Protein AF-A0A5A7NQA5-F1 (afdb_monomer)

Solvent-accessible surface area (backbone atoms only — not comparable to full-atom values): 8535 Å² total; per-residue (Å²): 133,88,68,61,16,37,45,73,34,22,63,28,84,66,29,17,34,37,56,76,44,41,38,14,33,88,48,34,34,35,33,68,59,97,91,47,37,21,40,68,62,65,45,71,74,92,52,84,53,64,43,99,84,46,78,15,24,35,69,30,24,67,44,82,50,26,66,42,39,56,94,42,30,29,64,38,88,53,33,39,33,22,69,61,96,47,72,38,13,37,72,60,63,44,77,63,74,80,89,87,82,81,76,69,81,75,85,86,80,81,89,79,95,78,93,77,90,77,85,80,83,87,83,84,85,82,92,76,87,76,84,82,82,78,90,78,136

Radius of gyration: 23.83 Å; Cα contacts (8 Å, |Δi|>4): 244; chains: 1; bounding box: 73×60×42 Å

pLDDT: mean 81.32, std 20.13, range [37.34, 98.5]

Mean predicted aligned error: 13.7 Å

Sequence (137 aa):
MTATASVSDCTVTNCSFNDHSHCGAAGITIGGGEDHASCATFIDTGTHGGLPKVLATVGACQRSECVHNNDLMCGAPEVHVGPGADNADCLTYKHGGGETGGQAAGMAGGGNSELAGAHVPEETGGLAGGPVGEPTD

Secondary structure (DSSP, 8-state):
--PPPEEEEE--TT-TTEETTEE--S-EEEEEETTEEEETT----SS--S-TT---BEEEE--TTBTTEETTEE--SEEEEE-SSSSSEETT--BSS-S-----------------------------PPPPPPP--

Organism: NCBI:txid1682741

Foldseek 3Di:
DQD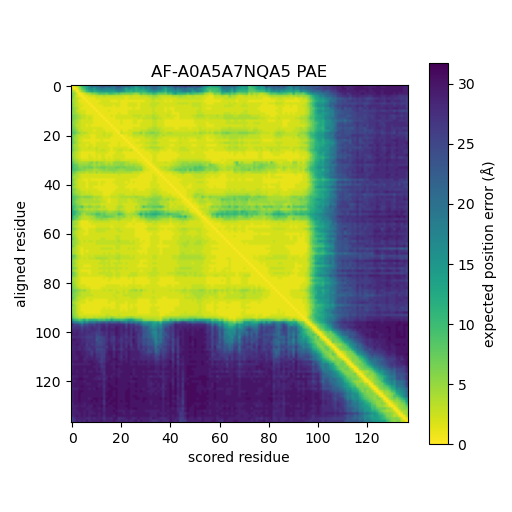FAWAPFACQPQFLQDDRTARQAQEWEWDDDLLFIFTPNGDGPVHHDHDPDDGYGHPFYPNPQWPQDDPRGGRDNYWYWQDDPHSTTGPNTDGNDDDDPPPPPDPPDDDDDDDDDDDDDDDDDDDDDDDDDDDDD

Structure (mmCIF, N/CA/C/O backbone):
data_AF-A0A5A7NQA5-F1
#
_entry.id   AF-A0A5A7NQA5-F1
#
loop_
_atom_site.group_PDB
_atom_site.id
_atom_site.type_symbol
_atom_site.label_atom_id
_atom_site.label_alt_id
_atom_site.label_comp_id
_atom_site.label_asym_id
_atom_site.label_entity_id
_atom_site.label_seq_id
_atom_site.pdbx_PDB_ins_code
_atom_site.Cartn_x
_atom_site.Cartn_y
_atom_site.Cartn_z
_atom_site.occupancy
_atom_site.B_iso_or_equiv
_atom_site.auth_seq_id
_atom_site.auth_comp_id
_atom_site.auth_asym_id
_atom_site.auth_atom_id
_atom_site.pdbx_PDB_model_num
ATOM 1 N N . MET A 1 1 ? -22.858 -2.902 6.574 1.00 44.22 1 MET A N 1
ATOM 2 C CA . MET A 1 1 ? -21.915 -3.575 5.659 1.00 44.22 1 MET A CA 1
ATOM 3 C C . MET A 1 1 ? -20.681 -2.706 5.616 1.00 44.22 1 MET A C 1
ATOM 5 O O . MET A 1 1 ? -20.806 -1.557 5.213 1.00 44.22 1 MET A O 1
ATOM 9 N N . THR A 1 2 ? -19.548 -3.186 6.113 1.00 57.25 2 THR A N 1
ATOM 10 C CA . THR A 1 2 ? -18.291 -2.439 6.014 1.00 57.25 2 THR A CA 1
ATOM 11 C C . THR A 1 2 ? -17.765 -2.656 4.601 1.00 57.25 2 THR A C 1
ATOM 13 O O . THR A 1 2 ? -17.435 -3.782 4.235 1.00 57.25 2 THR A O 1
ATOM 16 N N . ALA A 1 3 ? -17.804 -1.617 3.769 1.00 71.50 3 ALA A N 1
ATOM 17 C CA . ALA A 1 3 ? -17.195 -1.664 2.448 1.00 71.50 3 ALA A CA 1
ATOM 18 C C . ALA A 1 3 ? -15.668 -1.669 2.619 1.00 71.50 3 ALA A C 1
ATOM 20 O O . ALA A 1 3 ? -15.139 -0.902 3.419 1.00 71.50 3 ALA A O 1
ATOM 21 N N . THR A 1 4 ? -14.971 -2.551 1.905 1.00 81.75 4 THR A N 1
ATOM 22 C CA . THR A 1 4 ? -13.501 -2.563 1.859 1.00 81.75 4 THR A CA 1
ATOM 23 C C . THR A 1 4 ? -12.991 -1.263 1.240 1.00 81.75 4 THR A C 1
ATOM 25 O O . THR A 1 4 ? -13.516 -0.858 0.201 1.00 81.75 4 THR A O 1
ATOM 28 N N . ALA A 1 5 ? -11.970 -0.639 1.835 1.00 94.12 5 ALA A N 1
ATOM 29 C CA . ALA A 1 5 ? -11.374 0.594 1.315 1.00 94.12 5 ALA A CA 1
ATOM 30 C C . ALA A 1 5 ? -10.849 0.414 -0.119 1.00 94.12 5 ALA A C 1
ATOM 32 O O . ALA A 1 5 ? -10.126 -0.545 -0.393 1.00 94.12 5 ALA A O 1
ATOM 33 N N . SER A 1 6 ? -11.191 1.325 -1.030 1.00 95.75 6 SER A N 1
ATOM 34 C CA . SER A 1 6 ? -10.666 1.330 -2.399 1.00 95.75 6 SER A CA 1
ATOM 35 C C . SER A 1 6 ? -9.250 1.889 -2.455 1.00 95.75 6 SER A C 1
ATOM 37 O O . SER A 1 6 ? -8.921 2.837 -1.742 1.00 95.75 6 SER A O 1
ATOM 39 N N . VAL A 1 7 ? -8.431 1.332 -3.341 1.00 97.19 7 VAL A N 1
ATOM 40 C CA . VAL A 1 7 ? -7.131 1.896 -3.707 1.00 97.19 7 VAL A CA 1
ATOM 41 C C . VAL A 1 7 ? -7.376 2.964 -4.769 1.00 97.19 7 VAL A C 1
ATOM 43 O O . VAL A 1 7 ? -7.751 2.632 -5.893 1.00 97.19 7 VAL A O 1
ATOM 46 N N . SER A 1 8 ? -7.213 4.234 -4.403 1.00 97.12 8 SER A N 1
ATOM 47 C CA . SER A 1 8 ? -7.418 5.367 -5.313 1.00 97.12 8 SER A CA 1
ATOM 48 C C . SER A 1 8 ? -6.309 5.447 -6.355 1.00 97.12 8 SER A C 1
ATOM 50 O O . SER A 1 8 ? -6.593 5.613 -7.542 1.00 97.12 8 SER A O 1
ATOM 52 N N . ASP A 1 9 ? -5.059 5.256 -5.931 1.00 97.06 9 ASP A N 1
ATOM 53 C CA . ASP A 1 9 ? -3.909 5.207 -6.827 1.00 97.06 9 ASP A CA 1
ATOM 54 C C . ASP A 1 9 ? -2.770 4.339 -6.282 1.00 97.06 9 ASP A C 1
ATOM 56 O O . ASP A 1 9 ? -2.652 4.076 -5.083 1.00 97.06 9 ASP A O 1
ATOM 60 N N . CYS A 1 10 ? -1.945 3.868 -7.216 1.00 97.50 10 CYS A N 1
ATOM 61 C CA . CYS A 1 10 ? -0.670 3.220 -6.957 1.00 97.50 10 CYS A CA 1
ATOM 62 C C . CYS A 1 10 ? 0.391 3.837 -7.873 1.00 97.50 10 CYS A C 1
ATOM 64 O O . CYS A 1 10 ? 0.374 3.622 -9.078 1.00 97.50 10 CYS A O 1
ATOM 66 N N . THR A 1 11 ? 1.326 4.609 -7.326 1.00 97.75 11 THR A N 1
ATOM 67 C CA . THR A 1 11 ? 2.356 5.326 -8.108 1.00 97.75 11 THR A CA 1
ATOM 68 C C . THR A 1 11 ? 3.643 4.518 -8.326 1.00 97.75 11 THR A C 1
ATOM 70 O O . THR A 1 11 ? 4.629 5.027 -8.858 1.00 97.75 11 THR A O 1
ATOM 73 N N . VAL A 1 12 ? 3.643 3.241 -7.938 1.00 97.25 12 VAL A N 1
ATOM 74 C CA . VAL A 1 12 ? 4.798 2.336 -8.028 1.00 97.25 12 VAL A CA 1
ATOM 75 C C . VAL A 1 12 ? 4.983 1.848 -9.463 1.00 97.25 12 VAL A C 1
ATOM 77 O O . VAL A 1 12 ? 4.124 1.157 -10.010 1.00 97.25 12 VAL A O 1
ATOM 80 N N . THR A 1 13 ? 6.118 2.161 -10.080 1.00 94.44 13 THR A N 1
ATOM 81 C CA . THR A 1 13 ? 6.335 1.926 -11.518 1.00 94.44 13 THR A CA 1
ATOM 82 C C . THR A 1 13 ? 6.720 0.492 -11.876 1.00 94.44 13 THR A C 1
ATOM 84 O O . THR A 1 13 ? 6.451 0.063 -12.993 1.00 94.44 13 THR A O 1
ATOM 87 N N . ASN A 1 14 ? 7.316 -0.266 -10.954 1.00 95.38 14 ASN A N 1
ATOM 88 C CA . ASN A 1 14 ? 7.753 -1.650 -11.181 1.00 95.38 14 ASN A CA 1
ATOM 89 C C . ASN A 1 14 ? 6.793 -2.710 -10.606 1.00 95.38 14 ASN A C 1
ATOM 91 O O . ASN A 1 14 ? 7.111 -3.896 -10.566 1.00 95.38 14 ASN A O 1
ATOM 95 N N . CYS A 1 15 ? 5.598 -2.314 -10.163 1.00 97.56 15 CYS A N 1
ATOM 96 C CA . CYS A 1 15 ? 4.596 -3.260 -9.681 1.00 97.56 15 CYS A CA 1
ATOM 97 C C . CYS A 1 15 ? 3.843 -3.893 -10.859 1.00 97.56 15 CYS A C 1
ATOM 99 O O . CYS A 1 15 ? 3.182 -3.207 -11.631 1.00 97.56 15 CYS A O 1
ATOM 101 N N . SER A 1 16 ? 3.863 -5.220 -10.959 1.00 97.06 16 SER A N 1
ATOM 102 C CA . SER A 1 16 ? 3.226 -5.974 -12.049 1.00 97.06 16 SER A CA 1
ATOM 103 C C . SER A 1 16 ? 1.697 -5.877 -12.046 1.00 97.06 16 SER A C 1
ATOM 105 O O . SER A 1 16 ? 1.073 -6.083 -13.081 1.00 97.06 16 SER A O 1
ATOM 107 N N . PHE A 1 17 ? 1.077 -5.561 -10.905 1.00 97.12 17 PHE A N 1
ATOM 108 C CA . PHE A 1 17 ? -0.362 -5.278 -10.827 1.00 97.12 17 PHE A CA 1
ATOM 109 C C . PHE A 1 17 ? -0.713 -3.827 -11.154 1.00 97.12 17 PHE A C 1
ATOM 111 O O . PHE A 1 17 ? -1.897 -3.500 -11.201 1.00 97.12 17 PHE A O 1
ATOM 118 N N . ASN A 1 18 ? 0.275 -2.948 -11.305 1.00 95.19 18 ASN A N 1
ATOM 119 C CA . ASN A 1 18 ? 0.033 -1.542 -11.555 1.00 95.19 18 ASN A CA 1
ATOM 120 C C . ASN A 1 18 ? 0.057 -1.248 -13.058 1.00 95.19 18 ASN A C 1
ATOM 122 O O . ASN A 1 18 ? 0.992 -1.621 -13.767 1.00 95.19 18 ASN A O 1
ATOM 126 N N . ASP A 1 19 ? -0.975 -0.555 -13.524 1.00 93.06 19 ASP A N 1
ATOM 127 C CA . ASP A 1 19 ? -1.033 0.036 -14.852 1.00 93.06 19 ASP A CA 1
ATOM 128 C C . ASP A 1 19 ? -1.049 1.560 -14.699 1.00 93.06 19 ASP A C 1
ATOM 130 O O . ASP A 1 19 ? -2.053 2.154 -14.301 1.00 93.06 19 ASP A O 1
ATOM 134 N N . HIS A 1 20 ? 0.096 2.189 -14.975 1.00 90.69 20 HIS A N 1
ATOM 135 C CA . HIS A 1 20 ? 0.363 3.612 -14.745 1.00 90.69 20 HIS A CA 1
ATOM 136 C C . HIS A 1 20 ? 0.169 4.037 -13.277 1.00 90.69 20 HIS A C 1
ATOM 138 O O . HIS A 1 20 ? 1.121 4.018 -12.502 1.00 90.69 20 HIS A O 1
ATOM 144 N N . SER A 1 21 ? -1.047 4.429 -12.896 1.00 93.38 21 SER A N 1
ATOM 145 C CA . SER A 1 21 ? -1.421 4.823 -11.531 1.00 93.38 21 SER A CA 1
ATOM 146 C C . SER A 1 21 ? -2.574 3.992 -10.962 1.00 93.38 21 SER A C 1
ATOM 148 O O . SER A 1 21 ? -3.099 4.310 -9.896 1.00 93.38 21 SER A O 1
ATOM 150 N N . HIS A 1 22 ? -3.011 2.959 -11.683 1.00 94.31 22 HIS A N 1
ATOM 151 C CA . HIS A 1 22 ? -4.170 2.147 -11.347 1.00 94.31 22 HIS A CA 1
ATOM 152 C C . HIS A 1 22 ? -3.747 0.734 -10.951 1.00 94.31 22 HIS A C 1
ATOM 154 O O . HIS A 1 22 ? -3.219 -0.034 -11.756 1.00 94.31 22 HIS A O 1
ATOM 160 N N . CYS A 1 23 ? -4.041 0.358 -9.707 1.00 96.69 23 CYS A N 1
ATOM 161 C CA . CYS A 1 23 ? -3.823 -1.005 -9.245 1.00 96.69 23 CYS A CA 1
ATOM 162 C C . CYS A 1 23 ? -4.929 -1.933 -9.778 1.00 96.69 23 CYS A C 1
ATOM 164 O O . CYS A 1 23 ? -6.093 -1.799 -9.405 1.00 96.69 23 CYS A O 1
ATOM 166 N N . GLY A 1 24 ? -4.552 -2.894 -10.622 1.00 95.81 24 GLY A N 1
ATOM 167 C CA . GLY A 1 24 ? -5.428 -3.918 -11.200 1.00 95.81 24 GLY A CA 1
ATOM 168 C C . GLY A 1 24 ? -5.520 -5.211 -10.381 1.00 95.81 24 GLY A C 1
ATOM 169 O O . GLY A 1 24 ? -6.022 -6.222 -10.876 1.00 95.81 24 GLY A O 1
ATOM 170 N N . ALA A 1 25 ? -5.014 -5.234 -9.145 1.00 96.06 25 ALA A N 1
ATOM 171 C CA . ALA A 1 25 ? -5.200 -6.375 -8.252 1.00 96.06 25 ALA A CA 1
ATOM 172 C C . ALA A 1 25 ? -6.684 -6.520 -7.862 1.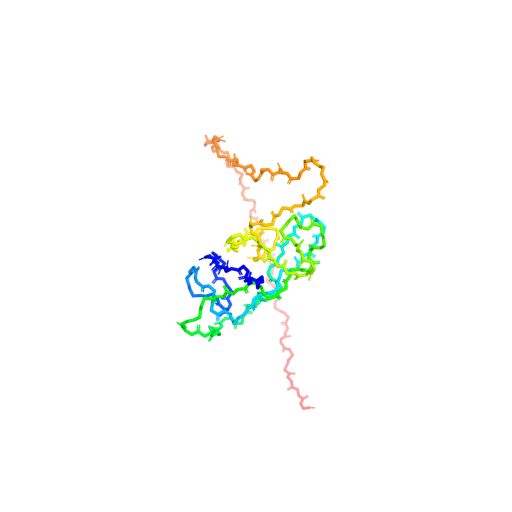00 96.06 25 ALA A C 1
ATOM 174 O O . ALA A 1 25 ? -7.383 -5.532 -7.654 1.00 96.06 25 ALA A O 1
ATOM 175 N N . ALA A 1 26 ? -7.172 -7.756 -7.707 1.00 93.69 26 ALA A N 1
ATOM 176 C CA . ALA A 1 26 ? -8.539 -7.996 -7.223 1.00 93.69 26 ALA A CA 1
ATOM 177 C C . ALA A 1 26 ? -8.740 -7.517 -5.771 1.00 93.69 26 ALA A C 1
ATOM 179 O O . ALA A 1 26 ? -9.844 -7.158 -5.375 1.00 93.69 26 ALA A O 1
ATOM 180 N N . GLY A 1 27 ? -7.656 -7.508 -4.996 1.00 95.31 27 GLY A N 1
ATOM 181 C CA . GLY A 1 27 ? -7.558 -6.927 -3.669 1.00 95.31 27 GLY A CA 1
ATOM 182 C C . GLY A 1 27 ? -6.105 -6.959 -3.202 1.00 95.31 27 GLY A C 1
ATOM 183 O O . GLY A 1 27 ? -5.351 -7.851 -3.597 1.00 95.31 27 GLY A O 1
ATOM 184 N N . ILE A 1 28 ? -5.709 -5.987 -2.386 1.00 97.94 28 ILE A N 1
ATOM 185 C CA . ILE A 1 28 ? -4.356 -5.880 -1.837 1.00 97.94 28 ILE A CA 1
ATOM 186 C C . ILE A 1 28 ? -4.334 -6.162 -0.337 1.00 97.94 28 ILE A C 1
ATOM 188 O O . ILE A 1 28 ? -5.326 -5.972 0.368 1.00 97.94 28 ILE A O 1
ATOM 192 N N . THR A 1 29 ? -3.181 -6.593 0.159 1.00 98.31 29 THR A N 1
ATOM 193 C CA . THR A 1 29 ? -2.897 -6.700 1.591 1.00 98.31 29 THR A CA 1
ATOM 194 C C . THR A 1 29 ? -1.914 -5.613 1.994 1.00 98.31 29 THR A C 1
ATOM 196 O O . THR A 1 29 ? -0.880 -5.450 1.350 1.00 98.31 29 THR A O 1
ATOM 199 N N . ILE A 1 30 ? -2.218 -4.891 3.069 1.00 98.31 30 ILE A N 1
ATOM 200 C CA . ILE A 1 30 ? -1.283 -3.965 3.707 1.00 98.31 30 ILE A CA 1
ATOM 201 C C . ILE A 1 30 ? -0.568 -4.704 4.843 1.00 98.31 30 ILE A C 1
ATOM 203 O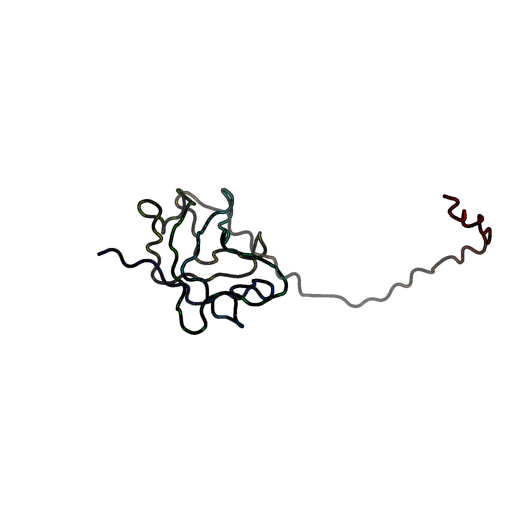 O . ILE A 1 30 ? -1.207 -5.098 5.816 1.00 98.31 30 ILE A O 1
ATOM 207 N N . GLY A 1 31 ? 0.736 -4.912 4.691 1.00 97.25 31 GLY A N 1
ATOM 208 C CA . GLY A 1 31 ? 1.680 -5.438 5.680 1.00 97.25 31 GLY A CA 1
ATOM 209 C C . GLY A 1 31 ? 2.720 -4.373 6.035 1.00 97.25 31 GLY A C 1
ATOM 210 O O . GLY A 1 31 ? 2.376 -3.196 6.063 1.00 97.25 31 GLY A O 1
ATOM 211 N N . GLY A 1 32 ? 3.964 -4.768 6.321 1.00 94.06 32 GLY A N 1
ATOM 212 C CA . GLY A 1 32 ? 5.082 -3.857 6.631 1.00 94.06 32 GLY A CA 1
ATOM 213 C C . GLY A 1 32 ? 5.705 -4.103 8.007 1.00 94.06 32 GLY A C 1
ATOM 214 O O . GLY A 1 32 ? 5.486 -5.168 8.589 1.00 94.06 32 GLY A O 1
ATOM 215 N N . GLY A 1 33 ? 6.457 -3.127 8.524 1.00 90.00 33 GLY A N 1
ATOM 216 C CA . GLY A 1 33 ? 7.061 -3.105 9.868 1.00 90.00 33 GLY A CA 1
ATOM 217 C C . GLY A 1 33 ? 6.386 -2.104 10.820 1.00 90.00 33 GLY A C 1
ATOM 218 O O . GLY A 1 33 ? 5.414 -1.460 10.454 1.00 90.00 33 GLY A O 1
ATOM 219 N N . GLU A 1 34 ? 6.869 -1.966 12.059 1.00 82.44 34 GLU A N 1
ATOM 220 C CA . GLU A 1 34 ? 6.251 -1.065 13.064 1.00 82.44 34 GLU A CA 1
ATOM 221 C C . GLU A 1 34 ? 6.212 0.412 12.617 1.00 82.44 34 GLU A C 1
ATOM 223 O O . GLU A 1 34 ? 5.252 1.137 12.899 1.00 82.44 34 GLU A O 1
ATOM 228 N N . ASP A 1 35 ? 7.215 0.832 11.843 1.00 86.31 35 ASP A N 1
ATOM 229 C CA . ASP A 1 35 ? 7.394 2.226 11.424 1.00 86.31 35 ASP A CA 1
ATOM 230 C C . ASP A 1 35 ? 6.798 2.555 10.042 1.00 86.31 35 ASP A C 1
ATOM 232 O O . ASP A 1 35 ? 6.720 3.722 9.666 1.00 86.31 35 ASP A O 1
ATOM 236 N N . HIS A 1 36 ? 6.378 1.553 9.263 1.00 91.50 36 HIS A N 1
ATOM 237 C CA . HIS A 1 36 ? 5.874 1.743 7.897 1.00 91.50 36 HIS A CA 1
ATOM 238 C C . HIS A 1 36 ? 4.930 0.612 7.487 1.00 91.50 36 HIS A C 1
ATOM 240 O O . HIS A 1 36 ? 5.078 -0.535 7.903 1.00 91.50 36 HIS A O 1
ATOM 246 N N . ALA A 1 37 ? 3.983 0.919 6.608 1.00 97.19 37 ALA A N 1
ATOM 247 C CA . ALA A 1 37 ? 3.088 -0.080 6.051 1.00 97.19 37 ALA A CA 1
ATOM 248 C C . ALA A 1 37 ? 3.342 -0.246 4.558 1.00 97.19 37 ALA A C 1
ATOM 250 O O . ALA A 1 37 ? 3.252 0.732 3.819 1.00 97.19 37 ALA A O 1
ATOM 251 N N . SER A 1 38 ? 3.571 -1.476 4.111 1.00 98.00 38 SER A N 1
ATOM 252 C CA . SER A 1 38 ? 3.810 -1.805 2.709 1.00 98.00 38 SER A CA 1
ATOM 253 C C . SER A 1 38 ? 2.700 -2.645 2.090 1.00 98.00 38 SER A C 1
ATOM 255 O O . SER A 1 38 ? 1.973 -3.382 2.756 1.00 98.00 38 SER A O 1
ATOM 257 N N . CYS A 1 39 ? 2.509 -2.500 0.784 1.00 98.38 39 CYS A N 1
ATOM 258 C CA . CYS A 1 39 ? 1.628 -3.330 -0.015 1.00 98.38 39 CYS A CA 1
ATOM 259 C C . CYS A 1 39 ? 2.266 -4.715 -0.159 1.00 98.38 39 CYS A C 1
ATOM 261 O O . CYS A 1 39 ? 3.077 -4.953 -1.049 1.00 98.38 39 CYS A O 1
ATOM 263 N N . ALA A 1 40 ? 1.857 -5.662 0.681 1.00 98.06 40 ALA A N 1
ATOM 264 C CA . ALA A 1 40 ? 2.336 -7.045 0.644 1.00 98.06 40 ALA A CA 1
ATOM 265 C C . ALA A 1 40 ? 1.913 -7.800 -0.634 1.00 98.06 40 ALA A C 1
ATOM 267 O O . ALA A 1 40 ? 2.352 -8.919 -0.878 1.00 98.06 40 ALA A O 1
ATOM 268 N N . THR A 1 41 ? 1.041 -7.201 -1.450 1.00 97.75 41 THR A N 1
ATOM 269 C CA . THR A 1 41 ? 0.640 -7.704 -2.774 1.00 97.75 41 THR A CA 1
ATOM 270 C C . THR A 1 41 ? 1.561 -7.214 -3.896 1.00 97.75 41 THR A C 1
ATOM 272 O O . THR A 1 41 ? 1.416 -7.649 -5.037 1.00 97.75 41 THR A O 1
ATOM 275 N N . PHE A 1 42 ? 2.509 -6.321 -3.597 1.00 97.81 42 PHE A N 1
ATOM 276 C CA . PHE A 1 42 ? 3.533 -5.905 -4.545 1.00 97.81 42 PHE A CA 1
ATOM 277 C C . PHE A 1 42 ? 4.284 -7.114 -5.111 1.00 97.81 42 PHE A C 1
ATOM 279 O O . PHE A 1 42 ? 4.691 -8.020 -4.385 1.00 97.81 42 PHE A O 1
ATOM 286 N N . ILE A 1 43 ? 4.482 -7.103 -6.426 1.00 97.25 43 ILE A N 1
ATOM 287 C CA . ILE A 1 43 ? 5.294 -8.090 -7.125 1.00 97.25 43 ILE A CA 1
ATOM 288 C C . ILE A 1 43 ? 5.937 -7.432 -8.346 1.00 97.25 43 ILE A C 1
ATOM 290 O O . ILE A 1 43 ? 5.264 -6.720 -9.091 1.00 97.25 43 ILE A O 1
ATOM 294 N N . ASP A 1 44 ? 7.225 -7.680 -8.554 1.00 96.44 44 ASP A N 1
ATOM 295 C CA . ASP A 1 44 ? 7.988 -7.206 -9.709 1.00 96.44 44 ASP A CA 1
ATOM 296 C C . ASP A 1 44 ? 8.459 -8.415 -10.521 1.00 96.44 44 ASP A C 1
ATOM 298 O O . ASP A 1 44 ? 9.425 -9.094 -10.179 1.00 96.44 44 ASP A O 1
ATOM 302 N N . THR A 1 45 ? 7.698 -8.742 -11.563 1.00 95.75 45 THR A N 1
ATOM 303 C CA . THR A 1 45 ? 7.996 -9.844 -12.488 1.00 95.75 45 THR A CA 1
ATOM 304 C C . THR A 1 45 ? 8.457 -9.350 -13.859 1.00 95.75 45 THR A C 1
ATOM 306 O O . THR A 1 45 ? 8.727 -10.159 -14.745 1.00 95.75 45 THR A O 1
ATOM 309 N N . GLY A 1 46 ? 8.472 -8.030 -14.080 1.00 91.88 46 GLY A N 1
ATOM 310 C CA . GLY A 1 46 ? 8.641 -7.427 -15.405 1.00 91.88 46 GLY A CA 1
ATOM 311 C C . GLY A 1 46 ? 7.488 -7.670 -16.396 1.00 91.88 46 GLY A C 1
ATOM 312 O O . GLY A 1 46 ? 7.588 -7.245 -17.543 1.00 91.88 46 GLY A O 1
ATOM 313 N N . THR A 1 47 ? 6.399 -8.342 -15.995 1.00 92.69 47 THR A N 1
ATOM 314 C CA . THR A 1 47 ? 5.220 -8.604 -16.841 1.00 92.69 47 THR A CA 1
ATOM 315 C C . THR A 1 47 ? 3.948 -8.101 -16.165 1.00 92.69 47 THR A C 1
ATOM 317 O O . THR A 1 47 ? 3.733 -8.363 -14.986 1.00 92.69 47 THR A O 1
ATOM 320 N N . HIS A 1 48 ? 3.072 -7.418 -16.907 1.00 91.62 48 HIS A N 1
ATOM 321 C CA . HIS A 1 48 ? 1.792 -6.952 -16.367 1.00 91.62 48 HIS A CA 1
ATOM 322 C C . HIS A 1 48 ? 0.842 -8.119 -16.060 1.00 91.62 48 HIS A C 1
ATOM 324 O O . HIS A 1 48 ? 0.634 -9.012 -16.884 1.00 91.62 48 HIS A O 1
ATOM 330 N N . GLY A 1 49 ? 0.232 -8.075 -14.879 1.00 91.94 49 GLY A N 1
ATOM 331 C CA . GLY A 1 49 ? -0.833 -8.965 -14.431 1.00 91.94 49 GLY A CA 1
ATOM 332 C C . GLY A 1 49 ? -2.054 -8.181 -13.945 1.00 91.94 49 GLY A C 1
ATOM 333 O O . GLY A 1 49 ? -2.172 -6.977 -14.158 1.00 91.94 49 GLY A O 1
ATOM 334 N N . GLY A 1 50 ? -2.970 -8.866 -13.262 1.00 90.12 50 GLY A N 1
ATOM 335 C CA . GLY A 1 50 ? -4.193 -8.251 -12.740 1.00 90.12 50 GLY A CA 1
ATOM 336 C C . GLY A 1 50 ? -5.355 -8.230 -13.732 1.00 90.12 50 GLY A C 1
ATOM 337 O O . GLY A 1 50 ? -5.323 -8.850 -14.794 1.00 90.12 50 GLY A O 1
ATOM 338 N N . LEU A 1 51 ? -6.435 -7.564 -13.330 1.00 90.06 51 LEU A N 1
ATOM 339 C CA . LEU A 1 51 ? -7.690 -7.483 -14.068 1.00 90.06 51 LEU A CA 1
ATOM 340 C C . LEU A 1 51 ? -7.820 -6.095 -14.717 1.00 90.06 51 LEU A C 1
ATOM 342 O O . LEU A 1 51 ? -7.714 -5.089 -14.021 1.00 90.06 51 LEU A O 1
ATOM 346 N N . PRO A 1 52 ? -8.147 -6.001 -16.019 1.00 82.38 52 PRO A N 1
ATOM 347 C CA . PRO A 1 52 ? -8.056 -4.747 -16.779 1.00 82.38 52 PRO A CA 1
ATOM 348 C C . PRO A 1 52 ? -9.117 -3.690 -16.429 1.00 82.38 52 PRO A C 1
ATOM 350 O O . PRO A 1 52 ? -9.088 -2.591 -16.971 1.00 82.38 52 PRO A O 1
ATOM 353 N N . LYS A 1 53 ? -10.123 -4.030 -15.613 1.00 82.31 53 LYS A N 1
ATOM 354 C CA . LYS A 1 53 ? -11.280 -3.160 -15.317 1.00 82.31 53 LYS A CA 1
ATOM 355 C C . LYS A 1 53 ? -11.712 -3.204 -13.851 1.00 82.31 53 LYS A C 1
ATOM 357 O O . LYS A 1 53 ? -12.873 -2.937 -13.548 1.00 82.31 53 LYS A O 1
ATOM 362 N N . VAL A 1 54 ? -10.819 -3.603 -12.951 1.00 85.31 54 VAL A N 1
ATOM 363 C CA . VAL A 1 54 ? -11.128 -3.693 -11.521 1.00 85.31 54 VAL A CA 1
ATOM 364 C C . VAL A 1 54 ? -10.518 -2.506 -10.799 1.00 85.31 54 VAL A C 1
ATOM 366 O O . VAL A 1 54 ? -9.379 -2.138 -11.058 1.00 85.31 54 VAL A O 1
ATOM 369 N N . LEU A 1 55 ? -11.298 -1.922 -9.892 1.00 86.06 55 LEU A N 1
ATOM 370 C CA . LEU A 1 55 ? -10.771 -1.029 -8.872 1.00 86.06 55 LEU A CA 1
ATOM 371 C C . LEU A 1 55 ? -10.307 -1.902 -7.713 1.00 86.06 55 LEU A C 1
ATOM 373 O O . LEU A 1 55 ? -11.128 -2.585 -7.096 1.00 86.06 55 LEU A O 1
ATOM 377 N N . ALA A 1 56 ? -9.003 -1.911 -7.449 1.00 94.62 56 ALA A N 1
ATOM 378 C CA . ALA A 1 56 ? -8.468 -2.639 -6.312 1.00 94.62 56 ALA A CA 1
ATOM 379 C C . ALA A 1 56 ? -9.060 -2.112 -4.999 1.00 94.62 56 ALA A C 1
ATOM 381 O O . ALA A 1 56 ? -9.311 -0.917 -4.826 1.00 94.62 56 ALA A O 1
ATOM 382 N N . THR A 1 57 ? -9.245 -3.016 -4.046 1.00 96.06 57 THR A N 1
ATOM 383 C CA . THR A 1 57 ? -9.586 -2.687 -2.662 1.00 96.06 57 THR A CA 1
ATOM 384 C C . THR A 1 57 ? -8.549 -3.276 -1.718 1.00 96.06 57 THR A C 1
ATOM 386 O O . THR A 1 57 ? -7.798 -4.178 -2.085 1.00 96.06 57 THR A O 1
ATOM 389 N N . VAL A 1 58 ? -8.485 -2.789 -0.483 1.00 97.25 58 VAL A N 1
ATOM 390 C CA . VAL A 1 58 ? -7.707 -3.441 0.571 1.00 97.25 58 VAL A CA 1
ATOM 391 C C . VAL A 1 58 ? -8.519 -4.605 1.127 1.00 97.25 58 VAL A C 1
ATOM 393 O O . VAL A 1 58 ? -9.518 -4.407 1.819 1.00 97.25 58 VAL A O 1
ATOM 396 N N . GLY A 1 59 ? -8.074 -5.824 0.825 1.00 95.56 59 G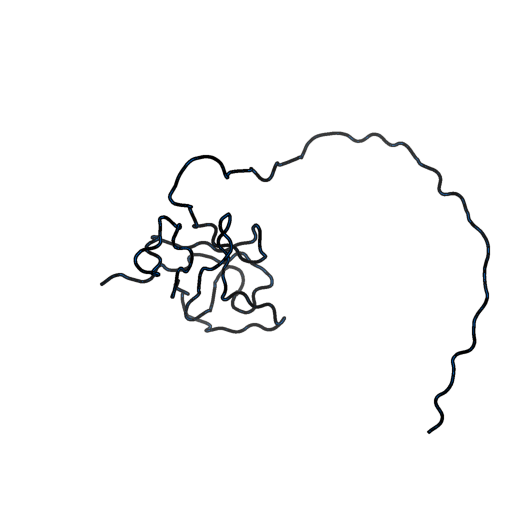LY A N 1
ATOM 397 C CA . GLY A 1 59 ? -8.665 -7.060 1.329 1.00 95.56 59 GLY A CA 1
ATOM 398 C C . GLY A 1 59 ? -8.271 -7.367 2.774 1.00 95.56 59 GLY A C 1
ATOM 399 O O . GLY A 1 59 ? -9.066 -7.951 3.504 1.00 95.56 59 GLY A O 1
ATOM 400 N N . ALA A 1 60 ? -7.074 -6.950 3.199 1.00 96.88 60 ALA A N 1
ATOM 401 C CA . ALA A 1 60 ? -6.616 -7.083 4.580 1.00 96.88 60 ALA A CA 1
ATOM 402 C C . ALA A 1 60 ? -5.612 -5.985 4.958 1.00 96.88 60 ALA A C 1
ATOM 404 O O . ALA A 1 60 ? -4.733 -5.631 4.174 1.00 96.88 60 ALA A O 1
ATOM 405 N N . CYS A 1 61 ? -5.713 -5.478 6.184 1.00 97.25 61 CYS A N 1
ATOM 406 C CA . CYS A 1 61 ? -4.721 -4.623 6.824 1.00 97.25 61 CYS A CA 1
ATOM 407 C C . CYS A 1 61 ? -4.131 -5.380 8.017 1.00 97.25 61 CYS A C 1
ATOM 409 O O . CYS A 1 61 ? -4.806 -5.610 9.015 1.00 97.25 61 CYS A O 1
ATOM 411 N N . GLN A 1 62 ? -2.876 -5.800 7.909 1.00 97.38 62 GLN A N 1
ATOM 412 C CA . GLN A 1 62 ? -2.180 -6.572 8.942 1.00 97.38 62 GLN A CA 1
ATOM 413 C C . GLN A 1 62 ? -1.528 -5.681 10.004 1.00 97.38 62 GLN A C 1
ATOM 415 O O . GLN A 1 62 ? -1.155 -6.175 11.064 1.00 97.38 62 GLN A O 1
ATOM 420 N N . ARG A 1 63 ? -1.407 -4.372 9.744 1.00 96.25 63 ARG A N 1
ATOM 421 C CA . ARG A 1 63 ? -0.864 -3.397 10.696 1.00 96.25 63 ARG A CA 1
ATOM 422 C C . ARG A 1 63 ? -1.880 -3.133 11.800 1.00 96.25 63 ARG A C 1
ATOM 424 O O . ARG A 1 63 ? -2.780 -2.312 11.621 1.00 96.25 63 ARG A O 1
ATOM 431 N N . SER A 1 64 ? -1.787 -3.873 12.901 1.00 94.62 64 SER A N 1
ATOM 432 C CA . SER A 1 64 ? -2.701 -3.775 14.052 1.00 94.62 64 SER A CA 1
ATOM 433 C C . SER A 1 64 ? -2.743 -2.381 14.673 1.00 94.62 64 SER A C 1
ATOM 435 O O . SER A 1 64 ? -3.756 -1.962 15.218 1.00 94.62 64 SER A O 1
ATOM 437 N N . GLU A 1 65 ? -1.641 -1.660 14.554 1.00 94.56 65 GLU A N 1
ATOM 438 C CA . GLU A 1 65 ? -1.439 -0.310 15.039 1.00 94.56 65 GLU A CA 1
ATOM 439 C C . GLU A 1 65 ? -1.904 0.756 14.041 1.00 94.56 65 GLU A C 1
ATOM 441 O O . GLU A 1 65 ? -1.882 1.934 14.361 1.00 94.56 65 GLU A O 1
ATOM 446 N N . CYS A 1 66 ? -2.346 0.398 12.833 1.00 96.06 66 CYS A N 1
ATOM 447 C CA . CYS A 1 66 ? -2.883 1.377 11.891 1.00 96.06 66 CYS A CA 1
ATOM 448 C C . CYS A 1 66 ? -4.225 1.934 12.395 1.00 96.06 66 CYS A C 1
ATOM 450 O O . CYS A 1 66 ? -5.161 1.175 12.630 1.00 96.06 66 CYS A O 1
ATOM 452 N N . VAL A 1 67 ? -4.382 3.261 12.460 1.00 96.06 67 VAL A N 1
ATOM 453 C CA . VAL A 1 67 ? -5.645 3.913 12.884 1.00 96.06 67 VAL A CA 1
ATOM 454 C C . VAL A 1 67 ? -6.828 3.608 11.963 1.00 96.06 67 VAL A C 1
ATOM 456 O O . VAL A 1 67 ? -7.978 3.819 12.337 1.00 96.06 67 VAL A O 1
ATOM 459 N N . HIS A 1 68 ? -6.549 3.170 10.734 1.00 95.81 68 HIS A N 1
ATOM 460 C CA . HIS A 1 68 ? -7.559 2.777 9.756 1.00 95.81 68 HIS A CA 1
ATOM 461 C C . HIS A 1 68 ? -7.905 1.288 9.839 1.00 95.81 68 HIS A C 1
ATOM 463 O O . HIS A 1 68 ? -8.789 0.839 9.112 1.00 95.81 68 HIS A O 1
ATOM 469 N N . ASN A 1 69 ? -7.209 0.512 10.671 1.00 95.12 69 ASN A N 1
ATOM 470 C CA . ASN A 1 69 ? -7.467 -0.906 10.839 1.00 95.12 69 ASN A CA 1
ATOM 471 C C . ASN A 1 69 ? -8.622 -1.129 11.817 1.00 95.12 69 ASN A C 1
ATOM 473 O O . ASN A 1 69 ? -8.561 -0.724 12.974 1.00 95.12 69 ASN A O 1
ATOM 477 N N . ASN A 1 70 ? -9.663 -1.804 11.345 1.00 94.00 70 ASN A N 1
ATOM 478 C CA . ASN A 1 70 ? -10.745 -2.325 12.160 1.00 94.00 70 ASN A CA 1
ATOM 479 C C . ASN A 1 70 ? -10.888 -3.824 11.875 1.00 94.00 70 ASN A C 1
ATOM 481 O O . ASN A 1 70 ? -11.376 -4.198 10.809 1.00 94.00 70 ASN A O 1
ATOM 485 N N . ASP A 1 71 ? -10.479 -4.670 12.820 1.00 94.56 71 ASP A N 1
ATOM 486 C CA . ASP A 1 71 ? -10.561 -6.136 12.713 1.00 94.56 71 ASP A CA 1
ATOM 487 C C . ASP A 1 71 ? -9.885 -6.703 11.450 1.00 94.56 71 ASP A C 1
ATOM 489 O O . ASP A 1 71 ? -10.448 -7.533 10.737 1.00 94.56 71 ASP A O 1
ATOM 493 N N . LEU A 1 72 ? -8.669 -6.234 11.151 1.00 95.44 72 LEU A N 1
ATOM 494 C CA . LEU A 1 72 ? -7.894 -6.558 9.944 1.00 95.44 72 LEU A CA 1
ATOM 495 C C . LEU A 1 72 ? -8.504 -6.043 8.635 1.00 95.44 72 LEU A C 1
ATOM 497 O O . LEU A 1 72 ? -7.995 -6.346 7.556 1.00 95.44 72 LEU A O 1
ATOM 501 N N . MET A 1 73 ? -9.555 -5.228 8.701 1.00 95.38 73 MET A N 1
ATOM 502 C CA . MET A 1 73 ? -10.124 -4.543 7.546 1.00 95.38 73 MET A CA 1
ATOM 503 C C . MET A 1 73 ? -9.694 -3.079 7.534 1.00 95.38 73 MET A C 1
ATOM 505 O O . MET A 1 73 ? -9.725 -2.396 8.555 1.00 95.38 73 MET A O 1
ATOM 509 N N . CYS A 1 74 ? -9.312 -2.570 6.363 1.00 96.56 74 CYS A N 1
ATOM 510 C CA . CYS A 1 74 ? -9.030 -1.147 6.207 1.00 96.56 74 CYS A CA 1
ATOM 511 C C . CYS A 1 74 ? -10.342 -0.366 6.055 1.00 96.56 74 CYS A C 1
ATOM 513 O O . CYS A 1 74 ? -11.102 -0.611 5.117 1.00 96.56 74 CYS A O 1
ATOM 515 N N . GLY A 1 75 ? -10.581 0.577 6.965 1.00 95.31 75 GLY A N 1
ATOM 516 C CA . GLY A 1 75 ? -11.714 1.503 6.961 1.00 95.31 75 GLY A CA 1
ATOM 517 C C . GLY A 1 75 ? -11.374 2.910 6.457 1.00 95.31 75 GLY A C 1
ATOM 518 O O . GLY A 1 75 ? -12.157 3.833 6.676 1.00 95.31 75 GLY A O 1
ATOM 519 N N . ALA A 1 76 ? -10.207 3.111 5.835 1.00 96.12 76 ALA A N 1
ATOM 520 C CA . ALA A 1 76 ? -9.879 4.388 5.204 1.00 96.12 76 ALA A CA 1
ATOM 521 C C . ALA A 1 76 ? -10.871 4.702 4.062 1.00 96.12 76 ALA A C 1
ATOM 523 O O . ALA A 1 76 ? -11.304 3.778 3.370 1.00 96.12 76 ALA A O 1
ATOM 524 N N . PRO A 1 77 ? -11.229 5.980 3.834 1.00 93.56 77 PRO A N 1
ATOM 525 C CA . PRO A 1 77 ? -12.110 6.351 2.724 1.00 93.56 77 PRO A CA 1
ATOM 526 C C . PRO A 1 77 ? -11.478 6.031 1.364 1.00 93.56 77 PRO A C 1
ATOM 528 O O . PRO A 1 77 ? -12.170 5.599 0.447 1.00 93.56 77 PRO A O 1
ATOM 531 N N . GLU A 1 78 ? -10.162 6.203 1.267 1.00 94.62 78 GLU A N 1
ATOM 532 C CA . GLU A 1 78 ? -9.346 5.861 0.112 1.00 94.62 78 GLU A CA 1
ATOM 533 C C . GLU A 1 78 ? -7.924 5.497 0.531 1.00 94.62 78 GLU A C 1
ATOM 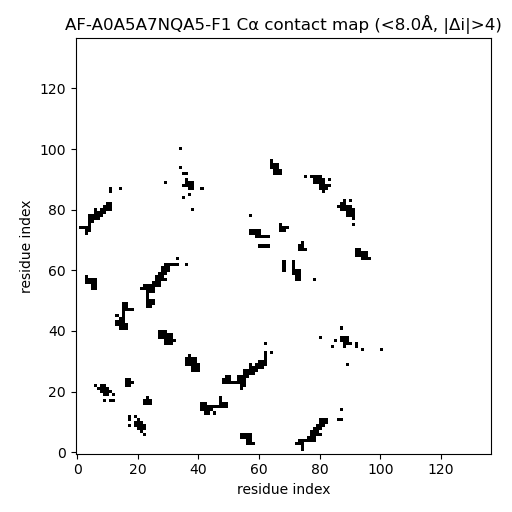535 O O . GLU A 1 78 ? -7.423 5.966 1.556 1.00 94.62 78 GLU A O 1
ATOM 540 N N . VAL A 1 79 ? -7.281 4.645 -0.265 1.00 97.88 79 VAL A N 1
ATOM 541 C CA . VAL A 1 79 ? -5.922 4.157 -0.034 1.00 97.88 79 VAL A CA 1
ATOM 542 C C . VAL A 1 79 ? -5.018 4.570 -1.185 1.00 97.88 79 VAL A C 1
ATOM 544 O O . VAL A 1 79 ? -5.308 4.270 -2.340 1.00 97.88 79 VAL A O 1
ATOM 547 N N . HIS A 1 80 ? -3.906 5.217 -0.856 1.00 98.31 80 HIS A N 1
ATOM 548 C CA . HIS A 1 80 ? -2.861 5.597 -1.799 1.00 98.31 80 HIS A CA 1
ATOM 549 C C . HIS A 1 80 ? -1.646 4.705 -1.578 1.00 98.31 80 HIS A C 1
ATOM 551 O O . HIS A 1 80 ? -1.226 4.491 -0.436 1.00 98.31 80 HIS A O 1
ATOM 557 N N . VAL A 1 81 ? -1.087 4.184 -2.665 1.00 98.50 81 VAL A N 1
ATOM 558 C CA . VAL A 1 81 ? 0.124 3.363 -2.645 1.00 98.50 81 VAL A CA 1
ATOM 559 C C . VAL A 1 81 ? 1.214 4.061 -3.453 1.00 98.50 81 VAL A C 1
ATOM 561 O O . VAL A 1 81 ? 0.965 4.605 -4.526 1.00 98.50 81 VAL A O 1
ATOM 564 N N . GLY A 1 82 ? 2.445 4.050 -2.966 1.00 97.94 82 GLY A N 1
ATOM 565 C CA . GLY A 1 82 ? 3.562 4.674 -3.666 1.00 97.94 82 GLY A CA 1
ATOM 566 C C . GLY A 1 82 ? 4.907 4.298 -3.067 1.00 97.94 82 GLY A C 1
ATOM 567 O O . GLY A 1 82 ? 4.942 3.567 -2.084 1.00 97.94 82 GLY A O 1
ATOM 568 N N . PRO A 1 83 ? 6.017 4.763 -3.652 1.00 97.00 83 PRO A N 1
ATOM 569 C CA . PRO A 1 83 ? 7.336 4.517 -3.085 1.00 97.00 83 PRO A CA 1
ATOM 570 C C . PRO A 1 83 ? 7.468 5.166 -1.698 1.00 97.00 83 PRO A C 1
ATOM 572 O O . PRO A 1 83 ? 7.022 6.298 -1.493 1.00 97.00 83 PRO A O 1
ATOM 575 N N . GLY A 1 84 ? 8.104 4.458 -0.765 1.00 94.06 84 GLY A N 1
ATOM 576 C CA . GLY A 1 84 ? 8.343 4.909 0.604 1.00 94.06 84 GLY A CA 1
ATOM 577 C C . GLY A 1 84 ? 9.597 4.265 1.195 1.00 94.06 84 GLY A C 1
ATOM 578 O O . GLY A 1 84 ? 10.663 4.312 0.582 1.00 94.06 84 GLY A O 1
ATOM 579 N N . ALA A 1 85 ? 9.476 3.694 2.392 1.00 94.69 85 ALA A N 1
ATOM 580 C CA . ALA A 1 85 ? 10.506 2.855 2.995 1.00 94.69 85 ALA A CA 1
ATOM 581 C C . ALA A 1 85 ? 10.713 1.556 2.195 1.00 94.69 85 ALA A C 1
ATOM 583 O O . ALA A 1 85 ? 11.862 1.156 1.999 1.00 94.69 85 ALA A O 1
ATOM 584 N N . ASP A 1 86 ? 9.634 0.956 1.673 1.00 94.44 86 ASP A N 1
ATOM 585 C CA . ASP A 1 86 ? 9.695 -0.095 0.654 1.00 94.44 86 ASP A CA 1
ATOM 586 C C . ASP A 1 86 ? 9.320 0.443 -0.744 1.00 94.44 86 ASP A C 1
ATOM 588 O O . ASP A 1 86 ? 8.898 1.589 -0.938 1.00 94.44 86 ASP A O 1
ATOM 592 N N . ASN A 1 87 ? 9.443 -0.421 -1.760 1.00 95.25 87 ASN A N 1
ATOM 593 C CA . ASN A 1 87 ? 9.055 -0.107 -3.143 1.00 95.25 87 ASN A CA 1
ATOM 594 C C . ASN A 1 87 ? 7.579 0.296 -3.273 1.00 95.25 87 ASN A C 1
ATOM 596 O O . ASN A 1 87 ? 7.225 1.061 -4.167 1.00 95.25 87 ASN A O 1
ATOM 600 N N . ALA A 1 88 ? 6.722 -0.255 -2.414 1.00 97.94 88 ALA A N 1
ATOM 601 C CA . ALA A 1 88 ? 5.286 -0.052 -2.452 1.00 97.94 88 ALA A CA 1
ATOM 602 C C . ALA A 1 88 ? 4.744 0.085 -1.034 1.00 97.94 88 ALA A C 1
ATOM 604 O O . ALA A 1 88 ? 4.375 -0.904 -0.409 1.00 97.94 88 ALA A O 1
ATOM 605 N N . ASP A 1 89 ? 4.643 1.317 -0.566 1.00 98.25 89 ASP A N 1
ATOM 606 C CA . ASP A 1 89 ? 4.115 1.683 0.738 1.00 98.25 89 ASP A CA 1
ATOM 607 C C . ASP A 1 89 ? 2.672 2.165 0.652 1.00 98.25 89 ASP A C 1
ATOM 609 O O . ASP A 1 89 ? 2.268 2.843 -0.291 1.00 98.25 89 ASP A O 1
ATOM 613 N N . CYS A 1 90 ? 1.881 1.828 1.667 1.00 98.25 90 CYS A N 1
ATOM 614 C CA . CYS A 1 90 ? 0.574 2.418 1.905 1.00 98.25 90 CYS A CA 1
ATOM 615 C C . CYS A 1 90 ? 0.769 3.827 2.468 1.00 98.25 90 CYS A C 1
ATOM 617 O O . CYS A 1 90 ? 0.941 4.010 3.671 1.00 98.25 90 CYS A O 1
ATOM 619 N N . LEU A 1 91 ? 0.697 4.839 1.609 1.00 97.94 91 LEU A N 1
ATOM 620 C CA . LEU A 1 91 ? 0.880 6.245 1.984 1.00 97.94 91 LEU A CA 1
ATOM 621 C C . LEU A 1 91 ? -0.283 6.787 2.834 1.00 97.94 91 LEU A C 1
ATOM 623 O O . LEU A 1 91 ? -0.159 7.822 3.485 1.00 97.94 91 LEU A O 1
ATOM 627 N N . THR A 1 92 ? -1.412 6.073 2.859 1.00 97.44 92 THR A N 1
ATOM 628 C CA . THR A 1 92 ? -2.550 6.353 3.749 1.00 97.44 92 THR A CA 1
ATOM 629 C C . THR A 1 92 ? -2.314 5.865 5.184 1.00 97.44 92 THR A C 1
ATOM 631 O O . THR A 1 92 ? -3.048 6.251 6.093 1.00 97.44 92 THR A O 1
ATOM 634 N N . TYR A 1 93 ? -1.317 5.010 5.421 1.00 96.94 93 TYR A N 1
ATOM 635 C CA . TYR A 1 93 ? -1.034 4.472 6.748 1.00 96.94 93 TYR A CA 1
ATOM 636 C C . TYR A 1 93 ? -0.782 5.573 7.782 1.00 96.94 93 TYR A C 1
ATOM 638 O O . TYR A 1 93 ? -0.079 6.552 7.538 1.00 96.94 93 TYR A O 1
ATOM 646 N N . LYS A 1 94 ? -1.349 5.379 8.973 1.00 95.38 94 LYS A N 1
ATOM 647 C CA . LYS A 1 94 ? -1.076 6.192 10.156 1.00 95.38 94 LYS A CA 1
ATOM 648 C C . LYS A 1 94 ? -1.036 5.277 11.367 1.00 95.38 94 LYS A C 1
ATOM 650 O O . LYS A 1 94 ? -2.001 4.556 11.610 1.00 95.38 94 LYS A O 1
ATOM 655 N N . HIS A 1 95 ? 0.048 5.342 12.126 1.00 93.19 95 HIS A N 1
ATOM 656 C CA . HIS A 1 95 ? 0.204 4.610 13.379 1.00 93.19 95 HIS A CA 1
ATOM 657 C C . HIS A 1 95 ? -0.657 5.262 14.482 1.00 93.19 95 HIS A C 1
ATOM 659 O O . HIS A 1 95 ? -0.610 6.473 14.707 1.00 93.19 95 HIS A O 1
ATOM 665 N N . GLY A 1 96 ? -1.471 4.465 15.167 1.00 83.44 96 GLY A N 1
ATOM 666 C CA . GLY A 1 96 ? -2.325 4.830 16.290 1.00 83.44 96 GLY A CA 1
ATOM 667 C C . GLY A 1 96 ? -1.601 4.763 17.626 1.00 83.44 96 GLY A C 1
ATOM 668 O O . GLY A 1 96 ? -1.855 3.859 18.412 1.00 83.44 96 GLY A O 1
ATOM 669 N N . GLY A 1 97 ? -0.731 5.741 17.898 1.00 62.34 97 GLY A N 1
ATOM 670 C CA . GLY A 1 97 ? -0.191 5.947 19.245 1.00 62.34 97 GLY A CA 1
ATOM 671 C C . GLY A 1 97 ? 1.124 6.723 19.331 1.00 62.34 97 GLY A C 1
ATOM 672 O O . GLY A 1 97 ? 2.176 6.110 19.396 1.00 62.34 97 GLY A O 1
ATOM 673 N N . GLY A 1 98 ? 1.031 8.055 19.454 1.00 48.47 98 GLY A N 1
ATOM 674 C CA . GLY A 1 98 ? 2.041 8.904 20.112 1.00 48.47 98 GLY A CA 1
ATOM 675 C C . GLY A 1 98 ? 3.217 9.391 19.257 1.00 48.47 98 GLY A C 1
ATOM 676 O O . GLY A 1 98 ? 4.224 8.717 19.162 1.00 48.47 98 GLY A O 1
ATOM 677 N N . GLU A 1 99 ? 3.087 10.599 18.703 1.00 50.81 99 GLU A N 1
ATOM 678 C CA . GLU A 1 99 ? 4.156 11.582 18.433 1.00 50.81 99 GLU A CA 1
ATOM 679 C C . GLU A 1 99 ? 5.537 11.096 17.902 1.00 50.81 99 GLU A C 1
ATOM 681 O O . GLU A 1 99 ? 6.354 10.518 18.608 1.00 50.81 99 GLU A O 1
ATOM 686 N N . THR A 1 100 ? 5.852 11.560 16.679 1.00 49.66 100 THR A N 1
ATOM 687 C CA . THR A 1 100 ? 7.176 11.686 16.013 1.00 49.66 100 THR A CA 1
ATOM 688 C C . THR A 1 100 ? 7.753 10.487 15.243 1.00 49.66 100 THR A C 1
ATOM 690 O O . THR A 1 100 ? 8.769 9.917 15.609 1.00 49.66 100 THR A O 1
ATOM 693 N N . GLY A 1 101 ? 7.180 10.214 14.064 1.00 47.25 101 GLY A N 1
ATOM 694 C CA . GLY A 1 101 ? 7.837 9.461 12.976 1.00 47.25 101 GLY A CA 1
ATOM 695 C C . GLY A 1 101 ? 7.809 10.180 11.621 1.00 47.25 101 GLY A C 1
ATOM 696 O O . GLY A 1 101 ? 8.108 9.596 10.588 1.00 47.25 101 GLY A O 1
ATOM 697 N N . GLY A 1 102 ? 7.427 11.460 11.600 1.00 48.62 102 GLY A N 1
ATOM 698 C CA . GLY A 1 102 ? 7.560 12.312 10.424 1.00 48.62 102 GLY A CA 1
ATOM 699 C C . GLY A 1 102 ? 8.991 12.824 10.296 1.00 48.62 102 GLY A C 1
ATOM 700 O O . GLY A 1 102 ? 9.221 14.022 10.449 1.00 48.62 102 GLY A O 1
ATOM 701 N N . GLN A 1 103 ? 9.960 11.951 10.017 1.00 45.88 103 GLN A N 1
ATOM 702 C CA . GLN A 1 103 ? 11.165 12.418 9.342 1.00 45.88 103 GLN A CA 1
ATOM 703 C C . GLN A 1 103 ? 10.790 12.687 7.896 1.00 45.88 103 GLN A C 1
ATOM 705 O O . GLN A 1 103 ? 10.755 11.806 7.042 1.00 45.88 103 GLN A O 1
ATOM 710 N N . ALA A 1 104 ? 10.482 13.962 7.670 1.00 45.69 104 ALA A N 1
ATOM 711 C CA . ALA A 1 104 ? 10.628 14.614 6.392 1.00 45.69 104 ALA A CA 1
ATOM 712 C C . ALA A 1 104 ? 11.836 14.027 5.651 1.00 45.69 104 ALA A C 1
ATOM 714 O O . ALA A 1 104 ? 12.976 14.148 6.109 1.00 45.69 104 ALA A O 1
ATOM 715 N N . ALA A 1 105 ? 11.583 13.423 4.492 1.00 47.75 105 ALA A N 1
ATOM 716 C CA . ALA A 1 105 ? 12.584 13.359 3.449 1.00 47.75 105 ALA A CA 1
ATOM 717 C C . ALA A 1 105 ? 13.014 14.809 3.189 1.00 47.75 105 ALA A C 1
ATOM 719 O O . ALA A 1 105 ? 12.269 15.609 2.623 1.00 47.75 105 ALA A O 1
ATOM 720 N N . GLY A 1 106 ? 14.172 15.182 3.730 1.00 37.34 106 GLY A N 1
ATOM 721 C CA . GLY A 1 106 ? 14.739 16.502 3.549 1.00 37.34 106 GLY A CA 1
ATOM 722 C C . GLY A 1 106 ? 14.976 16.738 2.065 1.00 37.34 106 GLY A C 1
ATOM 723 O O . GLY A 1 106 ? 15.817 16.083 1.453 1.00 37.34 106 GLY A O 1
ATOM 724 N N . MET A 1 107 ? 14.270 17.712 1.492 1.00 44.47 107 MET A N 1
ATOM 725 C CA . MET A 1 107 ? 14.765 18.426 0.325 1.00 44.47 107 MET A CA 1
ATOM 726 C C . MET A 1 107 ? 16.077 19.119 0.718 1.00 44.47 107 MET A C 1
ATOM 728 O O . MET A 1 107 ? 16.074 20.234 1.234 1.00 44.47 107 MET A O 1
ATOM 732 N N . ALA A 1 108 ? 17.209 18.468 0.459 1.00 46.47 108 ALA A N 1
ATOM 733 C CA . ALA A 1 108 ? 18.488 19.148 0.311 1.00 46.47 108 ALA A CA 1
ATOM 734 C C . ALA A 1 108 ? 18.611 19.601 -1.150 1.00 46.47 108 ALA A C 1
ATOM 736 O O . ALA A 1 108 ? 19.130 18.889 -2.005 1.00 46.47 108 ALA A O 1
ATOM 737 N N . GLY A 1 109 ? 18.076 20.785 -1.444 1.00 46.00 109 GLY A N 1
ATOM 738 C CA . GLY A 1 109 ? 18.290 21.488 -2.704 1.00 46.00 109 GLY A CA 1
ATOM 739 C C . GLY A 1 109 ? 18.678 22.934 -2.426 1.00 46.00 109 GLY A C 1
ATOM 740 O O . GLY A 1 109 ? 17.808 23.746 -2.125 1.00 46.00 109 GLY A O 1
ATOM 741 N N . GLY A 1 110 ? 19.973 23.259 -2.525 1.00 41.78 110 GLY A N 1
ATOM 742 C CA . GLY A 1 110 ? 20.448 24.646 -2.504 1.00 41.78 110 GLY A CA 1
ATOM 743 C C . GLY A 1 110 ? 21.949 24.837 -2.244 1.00 41.78 110 GLY A C 1
ATOM 744 O O . GLY A 1 110 ? 22.363 24.813 -1.092 1.00 41.78 110 GLY A O 1
ATOM 745 N N . GLY A 1 111 ? 22.703 25.140 -3.315 1.00 45.38 111 GLY A N 1
ATOM 746 C CA . GLY A 1 111 ? 24.066 25.720 -3.328 1.00 45.38 111 GLY A CA 1
ATOM 747 C C . GLY A 1 111 ? 25.201 24.698 -3.157 1.00 45.38 111 GLY A C 1
ATOM 748 O O . GLY A 1 111 ? 25.109 23.850 -2.289 1.00 45.38 111 GLY A O 1
ATOM 749 N N . ASN A 1 112 ? 26.294 24.678 -3.925 1.00 46.41 112 ASN A N 1
ATOM 750 C CA . ASN A 1 112 ? 26.961 25.716 -4.712 1.00 46.41 112 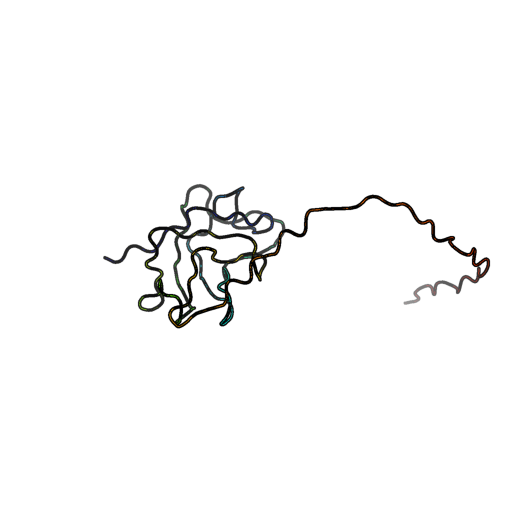ASN A CA 1
ATOM 751 C C . ASN A 1 112 ? 27.870 25.082 -5.791 1.00 46.41 112 ASN A C 1
ATOM 753 O O . ASN A 1 112 ? 28.566 24.103 -5.534 1.00 46.41 112 ASN A O 1
AT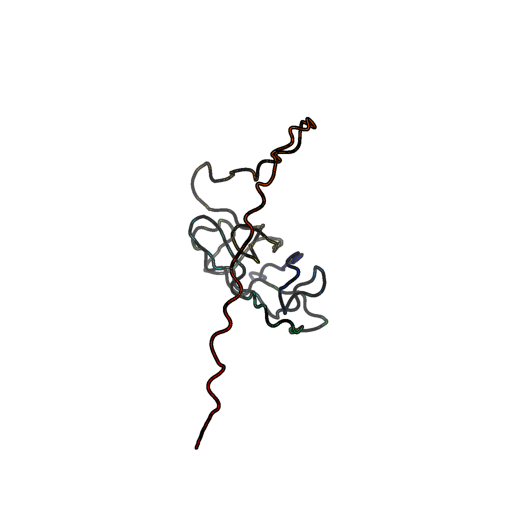OM 757 N N . SER A 1 113 ? 27.910 25.683 -6.983 1.00 54.28 113 SER A N 1
ATOM 758 C CA . SER A 1 113 ? 29.019 25.514 -7.927 1.00 54.28 113 SER A CA 1
ATOM 759 C C . SER A 1 113 ? 30.277 26.129 -7.329 1.00 54.28 113 SER A C 1
ATOM 761 O O . SER A 1 113 ? 30.294 27.346 -7.217 1.00 54.28 113 SER A O 1
ATOM 763 N N . GLU A 1 114 ? 31.318 25.347 -7.040 1.00 49.78 114 GLU A N 1
ATOM 764 C CA . GLU A 1 114 ? 32.716 25.768 -7.220 1.00 49.78 114 GLU A CA 1
ATOM 765 C C . GLU A 1 114 ? 33.576 24.555 -7.596 1.00 49.78 114 GLU A C 1
ATOM 767 O O . GLU A 1 114 ? 33.566 23.513 -6.943 1.00 49.78 114 GLU A O 1
ATOM 772 N N . LEU A 1 115 ? 34.281 24.705 -8.716 1.00 59.00 115 LEU A N 1
ATOM 773 C CA . LEU A 1 115 ? 35.214 23.743 -9.271 1.00 59.00 115 LEU A CA 1
ATOM 774 C C . LEU A 1 115 ? 36.458 23.652 -8.380 1.00 59.00 115 LEU A C 1
ATOM 776 O O . LEU A 1 115 ? 37.123 24.657 -8.147 1.00 59.00 115 LEU A O 1
ATOM 780 N N . ALA A 1 116 ? 36.853 22.440 -8.001 1.00 53.47 116 ALA A N 1
ATOM 781 C CA . ALA A 1 116 ? 38.226 22.151 -7.609 1.00 53.47 116 ALA A CA 1
ATOM 782 C C . ALA A 1 116 ? 38.611 20.786 -8.180 1.00 53.47 116 ALA A C 1
ATOM 784 O O . ALA A 1 116 ? 38.129 19.742 -7.746 1.00 53.47 116 ALA A O 1
ATOM 785 N N . GLY A 1 117 ? 39.439 20.822 -9.225 1.00 55.03 117 GLY A N 1
ATOM 786 C CA . GLY A 1 117 ? 39.974 19.638 -9.876 1.00 55.03 117 GLY A CA 1
ATOM 787 C C . GLY A 1 117 ? 40.856 18.832 -8.929 1.00 55.03 117 GLY A C 1
ATOM 788 O O . GLY A 1 117 ? 41.816 19.351 -8.364 1.00 55.03 117 GLY A O 1
ATOM 789 N N . ALA A 1 118 ? 40.561 17.541 -8.822 1.00 51.62 118 ALA A N 1
ATOM 790 C CA . ALA A 1 118 ? 41.507 16.551 -8.347 1.00 51.62 118 ALA A CA 1
ATOM 791 C C . ALA A 1 118 ? 41.972 15.727 -9.553 1.00 51.62 118 ALA A C 1
ATOM 793 O O . ALA A 1 118 ? 41.221 14.953 -10.139 1.00 51.62 118 ALA A O 1
ATOM 794 N N . HIS A 1 119 ? 43.215 15.994 -9.942 1.00 50.25 119 HIS A N 1
ATOM 795 C CA . HIS A 1 119 ? 44.119 15.116 -10.674 1.00 50.25 119 HIS A CA 1
ATOM 796 C C . HIS A 1 119 ? 43.848 13.613 -10.452 1.00 50.25 119 HIS A C 1
ATOM 798 O O . HIS A 1 119 ? 43.754 13.142 -9.321 1.00 50.25 119 HIS A O 1
ATOM 804 N N . VAL A 1 120 ? 43.779 12.861 -11.549 1.00 59.75 120 VAL A N 1
ATOM 805 C CA . VAL A 1 120 ? 43.881 11.397 -11.549 1.00 59.75 120 VAL A CA 1
ATOM 806 C C . VAL A 1 120 ? 45.362 11.063 -11.754 1.00 59.75 120 VAL A C 1
ATOM 808 O O . VAL A 1 120 ? 45.919 11.520 -12.754 1.00 59.75 120 VAL A O 1
ATOM 811 N N . PRO A 1 121 ? 46.040 10.329 -10.854 1.00 57.00 121 PRO A N 1
ATOM 812 C CA . PRO A 1 121 ? 47.345 9.768 -11.172 1.00 57.00 121 PRO A CA 1
ATOM 813 C C . PRO A 1 121 ? 47.181 8.576 -12.127 1.00 57.00 121 PRO A C 1
ATOM 815 O O . PRO A 1 121 ? 46.376 7.674 -11.894 1.00 57.00 121 PRO A O 1
ATOM 818 N N . GLU A 1 122 ? 47.936 8.613 -13.224 1.00 55.59 122 GLU A N 1
ATOM 819 C CA . GLU A 1 122 ? 48.104 7.508 -14.164 1.00 55.59 122 GLU A CA 1
ATOM 820 C C . GLU A 1 122 ? 48.889 6.368 -13.503 1.00 55.59 122 GLU A C 1
ATOM 822 O O . GLU A 1 122 ? 50.089 6.498 -13.284 1.00 55.59 122 GLU A O 1
ATOM 827 N N . GLU A 1 123 ? 48.241 5.232 -13.244 1.00 51.97 123 GLU A N 1
ATOM 828 C CA . GLU A 1 123 ? 48.938 3.989 -12.901 1.00 51.97 123 GLU A CA 1
ATOM 829 C C . GLU A 1 123 ? 48.991 3.098 -14.144 1.00 51.97 123 GLU A C 1
ATOM 831 O O . GLU A 1 123 ? 48.074 2.348 -14.486 1.00 51.97 123 GLU A O 1
ATOM 836 N N . THR A 1 124 ? 50.104 3.231 -14.857 1.00 57.38 124 THR A N 1
ATOM 837 C CA . THR A 1 124 ? 50.549 2.319 -15.903 1.00 57.38 124 THR A CA 1
ATOM 838 C C . THR A 1 124 ? 50.867 0.936 -15.332 1.00 57.38 124 THR A C 1
ATOM 840 O O . THR A 1 124 ? 51.700 0.821 -14.436 1.00 57.38 124 THR A O 1
ATOM 843 N N . GLY A 1 125 ? 50.353 -0.117 -15.972 1.00 42.94 125 GLY A N 1
ATOM 844 C CA . GLY A 1 125 ? 51.069 -1.392 -16.081 1.00 42.94 125 GLY A CA 1
ATOM 845 C C . GLY A 1 125 ? 50.345 -2.624 -15.542 1.00 42.94 125 GLY A C 1
ATOM 846 O O . GLY A 1 125 ? 50.009 -2.701 -14.367 1.00 42.94 125 GLY A O 1
ATOM 847 N N . GLY A 1 126 ? 50.203 -3.643 -16.397 1.00 49.28 126 GLY A N 1
ATOM 848 C CA . GLY A 1 126 ? 49.959 -5.010 -15.927 1.00 49.28 126 GLY A CA 1
ATOM 849 C C . GLY A 1 126 ? 49.152 -5.909 -16.855 1.00 49.28 126 GLY A C 1
ATOM 850 O O . GLY A 1 126 ? 48.138 -6.456 -16.443 1.00 49.28 126 GLY A O 1
ATOM 851 N N . LEU A 1 127 ? 49.601 -6.092 -18.098 1.00 57.81 127 LEU A N 1
ATOM 852 C CA . LEU A 1 127 ? 49.145 -7.194 -18.948 1.00 57.81 127 LEU A CA 1
ATOM 853 C C . LEU A 1 127 ? 49.726 -8.510 -18.408 1.00 57.81 127 LEU A C 1
ATOM 855 O O . LEU A 1 127 ? 50.940 -8.695 -18.447 1.00 57.81 127 LEU A O 1
ATOM 859 N N . ALA A 1 128 ? 48.879 -9.440 -17.971 1.00 59.47 128 ALA A N 1
ATOM 860 C CA . ALA A 1 128 ? 49.203 -10.866 -17.956 1.00 59.47 128 ALA A CA 1
ATOM 861 C C . ALA A 1 128 ? 47.907 -11.680 -18.043 1.00 59.47 128 ALA A C 1
ATOM 863 O O . ALA A 1 128 ? 47.184 -11.846 -17.063 1.00 59.47 128 ALA A O 1
ATOM 864 N N . GLY A 1 129 ? 47.608 -12.162 -19.251 1.00 51.78 129 GLY A N 1
ATOM 865 C CA . GLY A 1 129 ? 46.568 -13.157 -19.478 1.00 51.78 129 GLY A CA 1
ATOM 866 C C . GLY A 1 129 ? 46.973 -14.499 -18.871 1.00 51.78 129 GLY A C 1
ATOM 867 O O . GLY A 1 129 ? 48.052 -15.014 -19.160 1.00 51.78 129 GLY A O 1
ATOM 868 N N . GLY A 1 130 ? 46.101 -15.059 -18.035 1.00 56.44 130 GLY A N 1
ATOM 869 C CA . GLY A 1 130 ? 46.123 -16.475 -17.673 1.00 56.44 130 GLY A CA 1
ATOM 870 C C . GLY A 1 130 ? 45.296 -17.284 -18.682 1.00 56.44 130 GLY A C 1
ATOM 871 O O . GLY A 1 130 ? 44.311 -16.757 -19.206 1.00 56.44 130 GLY A O 1
ATOM 872 N N . PRO A 1 131 ? 45.682 -18.532 -18.997 1.00 67.50 131 PRO A N 1
ATOM 873 C CA . PRO A 1 131 ? 45.019 -19.317 -20.027 1.00 67.50 131 PRO A CA 1
ATOM 874 C C . PRO A 1 131 ? 43.621 -19.761 -19.584 1.00 67.50 131 PRO A C 1
ATOM 876 O O . PRO A 1 131 ? 43.410 -20.204 -18.455 1.00 67.50 131 PRO A O 1
ATOM 879 N N . VAL A 1 132 ? 42.679 -19.652 -20.519 1.00 61.91 132 VAL A N 1
ATOM 880 C CA . VAL A 1 132 ? 41.349 -20.258 -20.462 1.00 61.91 132 VAL A CA 1
ATOM 881 C C . VAL A 1 132 ? 41.534 -21.775 -20.475 1.00 61.91 132 VAL A C 1
ATOM 883 O O . VAL A 1 132 ? 42.092 -22.318 -21.425 1.00 61.91 132 VAL A O 1
ATOM 886 N N . GLY A 1 133 ? 41.104 -22.453 -19.412 1.00 57.12 133 GLY A N 1
ATOM 887 C CA . GLY A 1 133 ? 40.995 -23.908 -19.404 1.00 57.12 133 GLY A CA 1
ATOM 888 C C . GLY A 1 133 ? 39.851 -24.341 -20.318 1.00 57.12 133 GLY A C 1
ATOM 889 O O . GLY A 1 133 ? 38.704 -23.957 -20.096 1.00 57.12 133 GLY A O 1
ATOM 890 N N . GLU A 1 134 ? 40.176 -25.111 -21.353 1.00 64.44 134 GLU A N 1
ATOM 891 C CA . GLU A 1 134 ? 39.207 -25.841 -22.169 1.00 64.44 134 GLU A CA 1
ATOM 892 C C . GLU A 1 134 ? 38.5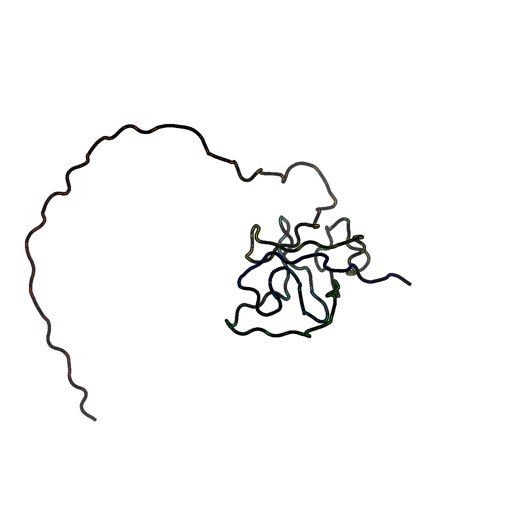37 -26.965 -21.350 1.00 64.44 134 GLU A C 1
ATOM 894 O O . GLU A 1 134 ? 39.182 -27.563 -20.482 1.00 64.44 134 GLU A O 1
ATOM 899 N N . PRO A 1 135 ? 37.262 -27.290 -21.622 1.00 66.00 135 PRO A N 1
ATOM 900 C CA . PRO A 1 135 ? 36.600 -28.450 -21.045 1.00 66.00 135 PRO A CA 1
ATOM 901 C C . PRO A 1 135 ? 37.000 -29.721 -21.811 1.00 66.00 135 PRO A C 1
ATOM 903 O O . PRO A 1 135 ? 36.943 -29.756 -23.039 1.00 66.00 135 PRO A O 1
ATOM 906 N N . THR A 1 136 ? 37.355 -30.784 -21.090 1.00 63.94 136 THR A N 1
ATOM 907 C CA . THR A 1 136 ? 37.377 -32.148 -21.641 1.00 63.94 136 THR A CA 1
ATOM 908 C C . THR A 1 136 ? 36.512 -33.044 -20.757 1.00 63.94 136 THR A C 1
ATOM 910 O O . THR A 1 136 ? 36.729 -33.076 -19.549 1.00 63.94 136 THR A O 1
ATOM 913 N N . ASP A 1 137 ? 35.507 -33.629 -21.419 1.00 55.50 137 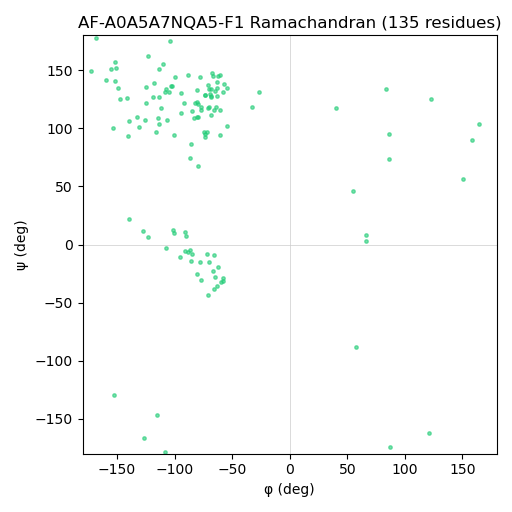ASP A N 1
ATOM 914 C CA . ASP A 1 137 ? 34.579 -34.733 -21.089 1.00 55.50 137 ASP A CA 1
ATOM 915 C C . ASP A 1 137 ? 34.396 -35.153 -19.615 1.00 55.50 137 ASP A C 1
ATOM 917 O O . ASP A 1 137 ? 35.298 -35.809 -19.043 1.00 55.50 137 ASP A O 1
#

InterPro domains:
  IPR011437 Domain of unknown function DUF1540 [PF07561] (10-42)
  IPR011437 Domain of unknown function DUF1540 [PF07561] (61-92)